Protein AF-A0A497GHK4-F1 (afdb_monomer)

Secondary structure (DSSP, 8-state):
-PPPPHHHHHHHHHHHHHHTSSHHHHHHHHT----HHHHHHHHHHHHHHHHHHHHTT--HHHHHHHHHHHHHHHHHHHTT---HHHHHHHHHHHHTTT--HHHHHHHHHHHH----

Foldseek 3Di:
DDDDDPVSVVVVVVCCCPPPCDPVVVCCVVPDDPPVVVVVVLVVLLVVLVVLCVVVVPDPVLSVLLSVLLVVQLVCVVVVNDDPVVLVVSLVVSVVVVDDSVSSQVSNCVRPVDDD

Sequence (116 aa):
MVKASSAERIEKYDDKRTTSMVVAYKRRVEERRPNLEALGARAELDSKVAGILTSHNVSSAKRIDYHNFARYIEKRKREGTLTPDIIEAAKAHWTALNCDEAILDEIIQAITGAQG

Solvent-accessible surface area (backbone atoms only — not comparable to full-atom values): 6868 Å² total; per-residue (Å²): 135,84,77,77,50,74,64,61,52,49,55,55,49,53,48,46,54,69,77,62,42,57,67,65,41,47,50,54,59,75,68,51,72,77,62,60,65,65,51,48,57,48,49,54,50,53,51,54,51,51,50,55,37,55,78,68,67,56,54,78,87,57,46,58,59,56,54,52,49,50,54,52,52,49,51,28,52,76,70,72,66,65,45,70,70,56,50,52,54,49,49,54,58,43,39,74,71,72,45,60,63,70,59,53,50,52,49,49,26,74,72,70,71,52,85,126

Nearest PDB structures (foldseek):
  3j9x-assembly1_A  TM=8.107E-01  e=2.528E-03  Sulfolobus islandicus rod-shaped virus 2

Structure (mmCIF, N/CA/C/O backbone):
data_AF-A0A497GHK4-F1
#
_entry.id   AF-A0A497GHK4-F1
#
loop_
_atom_site.group_PDB
_atom_site.id
_atom_site.type_symbol
_atom_site.label_atom_id
_atom_site.label_alt_id
_atom_site.label_comp_id
_atom_site.label_asym_id
_atom_site.label_entity_id
_atom_site.label_seq_id
_atom_site.pdbx_PDB_ins_code
_atom_site.Cartn_x
_atom_site.Cartn_y
_atom_site.Cartn_z
_atom_site.occupancy
_atom_site.B_iso_or_equiv
_atom_site.auth_seq_id
_atom_site.auth_comp_id
_atom_site.auth_asym_id
_atom_site.auth_atom_id
_atom_site.pdbx_PDB_model_num
ATOM 1 N N . MET A 1 1 ? -5.747 -8.790 -35.799 1.00 48.56 1 MET A N 1
ATOM 2 C CA . MET A 1 1 ? -4.495 -9.064 -35.057 1.00 48.56 1 MET A CA 1
ATOM 3 C C . MET A 1 1 ? -4.567 -10.480 -34.506 1.00 48.56 1 MET A C 1
ATOM 5 O O . MET A 1 1 ? -5.349 -10.721 -33.594 1.00 48.56 1 MET A O 1
ATOM 9 N N . VAL A 1 2 ? -3.828 -11.421 -35.095 1.00 49.88 2 VAL A N 1
ATOM 10 C CA . VAL A 1 2 ? -3.742 -12.801 -34.590 1.00 49.88 2 VAL A CA 1
ATOM 11 C C . VAL A 1 2 ? -2.888 -12.765 -33.321 1.00 49.88 2 VAL A C 1
ATOM 13 O O . VAL A 1 2 ? -1.764 -12.266 -33.351 1.00 49.88 2 VAL A O 1
ATOM 16 N N . LYS A 1 3 ? -3.440 -13.191 -32.179 1.00 53.28 3 LYS A N 1
ATOM 17 C CA . LYS A 1 3 ? -2.660 -13.316 -30.940 1.00 53.28 3 LYS A CA 1
ATOM 18 C C . LYS A 1 3 ? -1.651 -14.446 -31.150 1.00 53.28 3 LYS A C 1
ATOM 20 O O . LYS A 1 3 ? -2.074 -15.564 -31.422 1.00 53.28 3 LYS A O 1
ATOM 25 N N . ALA A 1 4 ? -0.358 -14.141 -31.026 1.00 58.97 4 ALA A N 1
ATOM 26 C CA . ALA A 1 4 ? 0.700 -15.149 -31.053 1.00 58.97 4 ALA A CA 1
ATOM 27 C C . ALA A 1 4 ? 0.374 -16.269 -30.056 1.00 58.97 4 ALA A C 1
ATOM 29 O O . ALA A 1 4 ? -0.040 -15.999 -28.919 1.00 58.97 4 ALA A O 1
ATOM 30 N N . SER A 1 5 ? 0.531 -17.506 -30.504 1.00 72.94 5 SER A N 1
ATOM 31 C CA . SER A 1 5 ? 0.296 -18.705 -29.711 1.00 72.94 5 SER A CA 1
ATOM 32 C C . SER A 1 5 ? 1.223 -18.745 -28.489 1.00 72.94 5 SER A C 1
ATOM 34 O O . SER A 1 5 ? 2.274 -18.101 -28.445 1.00 72.94 5 SER A O 1
ATOM 36 N N . SER A 1 6 ? 0.846 -19.508 -27.460 1.00 71.12 6 SER A N 1
ATOM 37 C CA . SER A 1 6 ? 1.683 -19.673 -26.264 1.00 71.12 6 SER A CA 1
ATOM 38 C C . SER A 1 6 ? 3.085 -20.197 -26.599 1.00 71.12 6 SER A C 1
ATOM 40 O O . SER A 1 6 ? 4.041 -19.784 -25.950 1.00 71.12 6 SER A O 1
ATOM 42 N N . ALA A 1 7 ? 3.219 -21.028 -27.640 1.00 75.19 7 ALA A N 1
ATOM 43 C CA . ALA A 1 7 ? 4.500 -21.550 -28.116 1.00 75.19 7 ALA A CA 1
ATOM 44 C C . ALA A 1 7 ? 5.397 -20.445 -28.699 1.00 75.19 7 ALA A C 1
ATOM 46 O O . ALA A 1 7 ? 6.530 -20.287 -28.255 1.00 75.19 7 ALA A O 1
ATOM 47 N N . GLU A 1 8 ? 4.859 -19.594 -29.579 1.00 73.81 8 GLU A N 1
ATOM 48 C CA . GLU A 1 8 ? 5.597 -18.450 -30.148 1.00 73.81 8 GLU A CA 1
ATOM 49 C C . GLU A 1 8 ? 6.015 -17.435 -29.072 1.00 73.81 8 GLU A C 1
ATOM 51 O O . GLU A 1 8 ? 7.023 -16.738 -29.195 1.00 73.81 8 GLU A O 1
ATOM 56 N N . ARG A 1 9 ? 5.243 -17.328 -27.983 1.00 73.19 9 ARG A N 1
ATOM 57 C CA . ARG A 1 9 ? 5.625 -16.499 -26.835 1.00 73.19 9 ARG A CA 1
ATOM 58 C C . ARG A 1 9 ? 6.785 -17.111 -26.057 1.00 73.19 9 ARG A C 1
ATOM 60 O O . ARG A 1 9 ? 7.665 -16.355 -25.661 1.00 73.19 9 ARG A O 1
ATOM 67 N N . ILE A 1 10 ? 6.774 -18.423 -25.825 1.00 77.88 10 ILE A N 1
ATOM 68 C CA . ILE A 1 10 ? 7.835 -19.137 -25.098 1.00 77.88 10 ILE A CA 1
ATOM 69 C C . ILE A 1 10 ? 9.155 -19.034 -25.867 1.00 77.88 10 ILE A C 1
ATOM 71 O O . ILE A 1 10 ? 10.134 -18.544 -25.312 1.00 77.88 10 ILE A O 1
ATOM 75 N N . GLU A 1 11 ? 9.144 -19.354 -27.161 1.00 78.75 11 GLU A N 1
ATOM 76 C CA . GLU A 1 11 ? 10.325 -19.302 -28.034 1.00 78.75 11 GLU A CA 1
ATOM 77 C C . GLU A 1 11 ? 10.935 -17.891 -28.087 1.00 78.75 11 GLU A C 1
ATOM 79 O O . GLU A 1 11 ? 12.126 -17.698 -27.856 1.00 78.75 11 GLU A O 1
ATOM 84 N N . LYS A 1 12 ? 10.093 -16.858 -28.226 1.00 75.25 12 LYS A N 1
ATOM 85 C CA . LYS A 1 12 ? 10.537 -15.456 -28.170 1.00 75.25 12 LYS A CA 1
ATOM 86 C C . LYS A 1 12 ? 11.168 -15.067 -26.826 1.00 75.25 12 LYS A C 1
ATOM 88 O O . LYS A 1 12 ? 12.028 -14.181 -26.786 1.00 75.25 12 LYS A O 1
ATOM 93 N N . TYR A 1 13 ? 10.694 -15.630 -25.714 1.00 70.94 13 TYR A N 1
ATOM 94 C CA . TYR A 1 13 ? 11.255 -15.360 -24.386 1.00 70.94 13 TYR A CA 1
ATOM 95 C C . TYR A 1 13 ? 12.601 -16.061 -24.190 1.00 70.94 13 TYR A C 1
ATOM 97 O O . TYR A 1 13 ? 13.520 -15.435 -23.654 1.00 70.94 13 TYR A O 1
ATOM 105 N N . ASP A 1 14 ? 12.733 -17.299 -24.659 1.00 71.81 14 ASP A N 1
ATOM 106 C CA .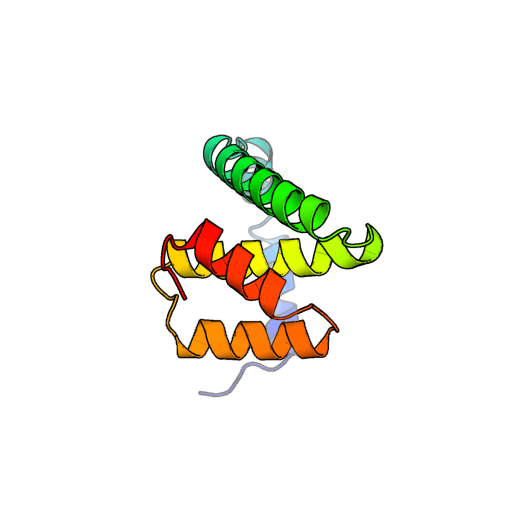 ASP A 1 14 ? 13.977 -18.067 -24.583 1.00 71.81 14 ASP A CA 1
ATOM 107 C C . ASP A 1 14 ? 15.071 -17.475 -25.482 1.00 71.81 14 ASP A C 1
ATOM 109 O O . ASP A 1 14 ? 16.207 -17.298 -25.029 1.00 71.81 14 ASP A O 1
ATOM 113 N N . ASP A 1 15 ? 14.724 -17.012 -26.685 1.00 68.88 15 ASP A N 1
ATOM 114 C CA . ASP A 1 15 ? 15.647 -16.273 -27.553 1.00 68.88 15 ASP A CA 1
ATOM 115 C C . ASP A 1 15 ? 16.125 -14.979 -26.890 1.00 68.88 15 ASP A C 1
ATOM 117 O O . ASP A 1 15 ? 17.324 -14.731 -26.760 1.00 68.88 15 ASP A O 1
ATOM 121 N N . LYS A 1 16 ? 15.210 -14.158 -26.353 1.00 66.00 16 LYS A N 1
ATOM 122 C CA . LYS A 1 16 ? 15.598 -12.931 -25.634 1.00 66.00 16 LYS A CA 1
ATOM 123 C C . LYS A 1 16 ? 16.543 -13.216 -24.470 1.00 66.00 16 LYS A C 1
ATOM 125 O O . LYS A 1 16 ? 17.504 -12.462 -24.272 1.00 66.00 16 LYS A O 1
ATOM 130 N N . ARG A 1 17 ? 16.274 -14.282 -23.712 1.00 62.53 17 ARG A N 1
ATOM 131 C CA . ARG A 1 17 ? 17.084 -14.708 -22.568 1.00 62.53 17 ARG A CA 1
ATOM 132 C C . ARG A 1 17 ? 18.503 -15.099 -22.992 1.00 62.53 17 ARG A C 1
ATOM 134 O O . ARG A 1 17 ? 19.451 -14.779 -22.277 1.00 62.53 17 ARG A O 1
ATOM 141 N N . THR A 1 18 ? 18.643 -15.722 -24.158 1.00 60.75 18 THR A N 1
ATOM 142 C CA . THR A 1 18 ? 19.908 -16.276 -24.658 1.00 60.75 18 THR A CA 1
ATOM 143 C C . THR A 1 18 ? 20.74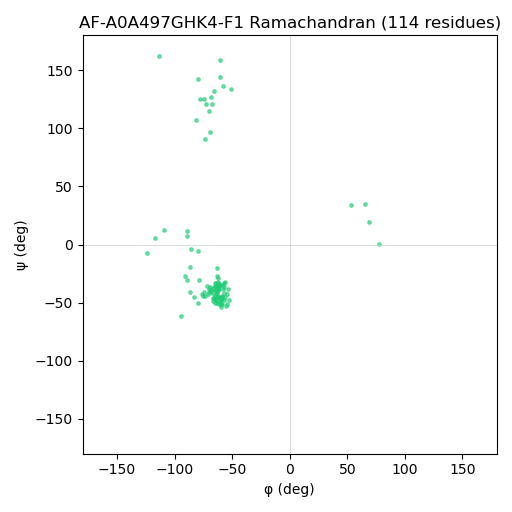4 -15.237 -25.412 1.00 60.75 18 THR A C 1
ATOM 145 O O . THR A 1 18 ? 21.950 -15.143 -25.192 1.00 60.75 18 THR A O 1
ATOM 148 N N . THR A 1 19 ? 20.126 -14.389 -26.241 1.00 58.56 19 THR A N 1
ATOM 149 C CA . THR A 1 19 ? 20.849 -13.472 -27.145 1.00 58.56 19 THR A CA 1
ATOM 150 C C . THR A 1 19 ? 21.135 -12.094 -26.537 1.00 58.56 19 THR A C 1
ATOM 152 O O . THR A 1 19 ? 22.101 -11.443 -26.924 1.00 58.56 19 THR A O 1
ATOM 155 N N . SER A 1 20 ? 20.317 -11.611 -25.589 1.00 57.75 20 SER A N 1
ATOM 156 C CA . SER A 1 20 ? 20.366 -10.202 -25.134 1.00 57.75 20 SER A CA 1
ATOM 157 C C . SER A 1 20 ? 20.569 -9.997 -23.626 1.00 57.75 20 SER A C 1
ATOM 159 O O . SER A 1 20 ? 20.780 -8.871 -23.171 1.00 57.75 20 SER A O 1
ATOM 161 N N . MET A 1 21 ? 20.539 -11.074 -22.836 1.00 55.41 21 MET A N 1
ATOM 162 C CA . MET A 1 21 ? 20.302 -10.995 -21.390 1.00 55.41 21 MET A CA 1
ATOM 163 C C . MET A 1 21 ? 21.442 -11.470 -20.490 1.00 55.41 21 MET A C 1
ATOM 165 O O . MET A 1 21 ? 21.263 -11.489 -19.278 1.00 55.41 21 MET A O 1
ATOM 169 N N . VAL A 1 22 ? 22.615 -11.825 -21.014 1.00 59.56 22 VAL A N 1
ATOM 170 C CA . VAL A 1 22 ? 23.708 -12.258 -20.126 1.00 59.56 22 VAL A CA 1
ATOM 171 C C . VAL A 1 22 ? 24.623 -11.091 -19.782 1.00 59.56 22 VAL A C 1
ATOM 173 O O . VAL A 1 22 ? 24.666 -10.694 -18.628 1.00 59.56 22 VAL A O 1
ATOM 176 N N . VAL A 1 23 ? 25.295 -10.458 -20.744 1.00 60.78 23 VAL A N 1
ATOM 177 C CA . VAL A 1 23 ? 2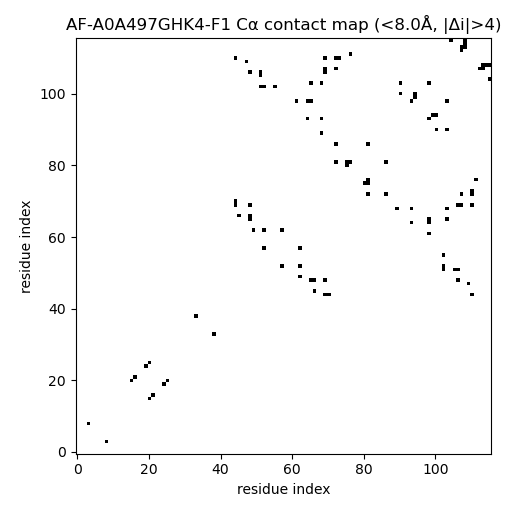6.327 -9.455 -20.410 1.00 60.78 23 VAL A CA 1
ATOM 178 C C . VAL A 1 23 ? 25.728 -8.091 -20.043 1.00 60.78 23 VAL A C 1
ATOM 180 O O . VAL A 1 23 ? 26.039 -7.545 -18.988 1.00 60.78 23 VAL A O 1
ATOM 183 N N . ALA A 1 24 ? 24.823 -7.550 -20.865 1.00 58.88 24 ALA A N 1
ATOM 184 C CA . ALA A 1 24 ? 24.228 -6.230 -20.625 1.00 58.88 24 ALA A CA 1
ATOM 185 C C . ALA A 1 24 ? 23.291 -6.209 -19.404 1.00 58.88 24 ALA A C 1
ATOM 187 O O . ALA A 1 24 ? 23.259 -5.231 -18.661 1.00 58.88 24 ALA A O 1
ATOM 188 N N . TYR A 1 25 ? 22.544 -7.291 -19.172 1.00 62.56 25 TYR A N 1
ATOM 189 C CA . TYR A 1 25 ? 21.681 -7.422 -17.997 1.00 62.56 25 TYR A CA 1
ATOM 190 C C . TYR A 1 25 ? 22.490 -7.676 -16.724 1.00 62.56 25 TYR A C 1
ATOM 192 O O . TYR A 1 25 ? 22.227 -7.013 -15.729 1.00 62.56 25 TYR A O 1
ATOM 200 N N . LYS A 1 26 ? 23.500 -8.561 -16.750 1.00 66.94 26 LYS A N 1
ATOM 201 C CA . LYS A 1 26 ? 24.373 -8.801 -15.591 1.00 66.94 26 LYS A CA 1
ATOM 202 C C . LYS A 1 26 ? 25.093 -7.521 -15.178 1.00 66.94 26 LYS A C 1
ATOM 204 O O . LYS A 1 26 ? 24.984 -7.135 -14.023 1.00 66.94 26 LYS A O 1
ATOM 209 N N . ARG A 1 27 ? 25.659 -6.782 -16.138 1.00 65.44 27 ARG A N 1
ATOM 210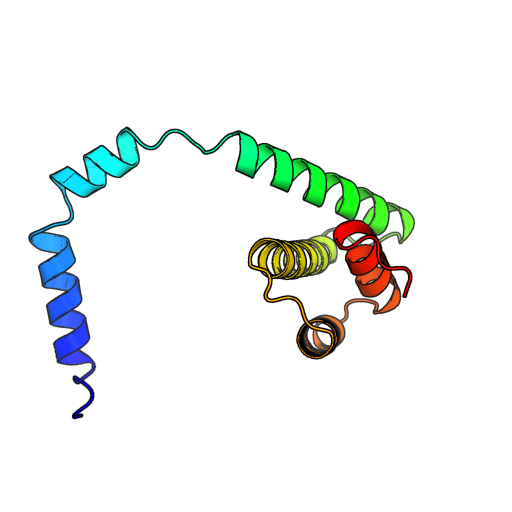 C CA . ARG A 1 27 ? 26.250 -5.459 -15.895 1.00 65.44 27 ARG A CA 1
ATOM 211 C C . ARG A 1 27 ? 25.237 -4.464 -15.327 1.00 65.44 27 ARG A C 1
ATOM 213 O O . ARG A 1 27 ? 25.506 -3.830 -14.319 1.00 65.44 27 ARG A O 1
ATOM 220 N N . ARG A 1 28 ? 24.035 -4.371 -15.913 1.00 64.31 28 ARG A N 1
ATOM 221 C CA . ARG A 1 28 ? 22.969 -3.483 -15.416 1.00 64.31 28 ARG A CA 1
ATOM 222 C C . ARG A 1 28 ? 22.513 -3.855 -14.001 1.00 64.31 28 ARG A C 1
ATOM 224 O O . ARG A 1 28 ? 22.124 -2.961 -13.266 1.00 64.31 28 ARG A O 1
ATOM 231 N N . VAL A 1 29 ? 22.509 -5.138 -13.634 1.00 65.56 29 VAL A N 1
ATOM 232 C CA . VAL A 1 29 ? 22.153 -5.621 -12.289 1.00 65.56 29 VAL A CA 1
ATOM 233 C C . VAL A 1 29 ? 23.287 -5.361 -11.295 1.00 65.56 29 VAL A C 1
ATOM 235 O O . VAL A 1 29 ? 23.011 -4.867 -10.208 1.00 65.56 29 VAL A O 1
ATOM 238 N N . GLU A 1 30 ? 24.537 -5.633 -11.672 1.00 70.75 30 GLU A N 1
ATOM 239 C CA . GLU A 1 30 ? 25.734 -5.409 -10.845 1.00 70.75 30 GLU A CA 1
ATOM 240 C C . GLU A 1 30 ? 25.998 -3.915 -10.599 1.00 70.75 30 GLU A C 1
ATOM 242 O O . GLU A 1 30 ? 26.363 -3.520 -9.496 1.00 70.75 30 GLU A O 1
ATOM 247 N N . GLU A 1 31 ? 25.748 -3.062 -11.594 1.00 71.31 31 GLU A N 1
ATOM 248 C CA . GLU A 1 31 ? 25.890 -1.604 -11.493 1.00 71.31 31 GLU A CA 1
ATOM 249 C C . GLU A 1 31 ? 24.631 -0.923 -10.921 1.00 71.31 31 GLU A C 1
ATOM 251 O O . GLU A 1 31 ? 24.626 0.294 -10.699 1.00 71.31 31 GLU A O 1
ATOM 256 N N . ARG A 1 32 ? 23.548 -1.677 -10.662 1.00 68.25 32 ARG A N 1
ATOM 257 C CA . ARG A 1 32 ? 22.303 -1.122 -10.121 1.00 68.25 32 ARG A CA 1
ATOM 258 C C . ARG A 1 32 ? 22.521 -0.686 -8.682 1.00 68.25 32 ARG A C 1
ATOM 260 O O . ARG A 1 32 ? 22.374 -1.462 -7.742 1.00 68.25 32 ARG A O 1
ATOM 267 N N . ARG A 1 33 ? 22.790 0.602 -8.496 1.00 72.25 33 ARG A N 1
ATOM 268 C CA . ARG A 1 33 ? 22.732 1.203 -7.167 1.00 72.25 33 ARG A CA 1
ATOM 269 C C . ARG A 1 33 ? 21.280 1.167 -6.67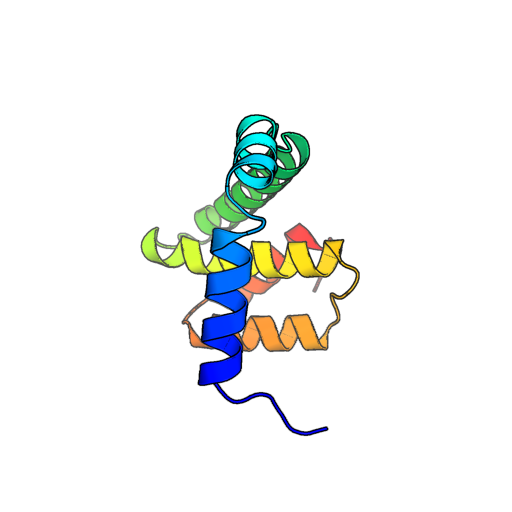7 1.00 72.25 33 ARG A C 1
ATOM 271 O O . ARG A 1 33 ? 20.374 1.510 -7.446 1.00 72.25 33 ARG A O 1
ATOM 278 N N . PRO A 1 34 ? 21.026 0.721 -5.436 1.00 71.25 34 PRO A N 1
ATOM 279 C CA . PRO A 1 34 ? 19.692 0.788 -4.868 1.00 71.25 34 PRO A CA 1
ATOM 280 C C . PRO A 1 34 ? 19.233 2.247 -4.864 1.00 71.25 34 PRO A C 1
ATOM 282 O O . PRO A 1 34 ? 20.001 3.149 -4.533 1.00 71.25 34 PRO A O 1
ATOM 285 N N . ASN A 1 35 ? 17.980 2.482 -5.249 1.00 79.62 35 ASN A N 1
ATOM 286 C CA . ASN A 1 35 ? 17.383 3.802 -5.111 1.00 79.62 35 ASN A CA 1
ATOM 287 C C . ASN A 1 35 ? 17.081 4.023 -3.620 1.00 79.62 35 ASN A C 1
ATOM 289 O O . ASN A 1 35 ? 16.030 3.609 -3.129 1.00 79.62 35 ASN A O 1
ATOM 293 N N . LEU A 1 36 ? 18.053 4.594 -2.904 1.00 81.81 36 LEU A N 1
ATOM 294 C CA . LEU A 1 36 ? 18.000 4.797 -1.456 1.00 81.81 36 LEU A CA 1
ATOM 295 C C . LEU A 1 36 ? 16.840 5.707 -1.045 1.00 81.81 36 LEU A C 1
ATOM 297 O O . LEU A 1 36 ? 16.199 5.436 -0.036 1.00 81.81 36 LEU A O 1
ATOM 301 N N . GLU A 1 37 ? 16.512 6.718 -1.849 1.00 79.62 37 GLU A N 1
ATOM 302 C CA . GLU A 1 37 ? 15.373 7.606 -1.591 1.00 79.62 37 GLU 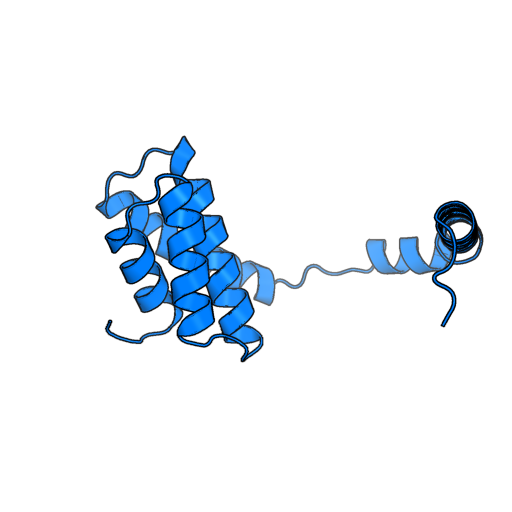A CA 1
ATOM 303 C C . GLU A 1 37 ? 14.047 6.847 -1.661 1.00 79.62 37 GLU A C 1
ATOM 305 O O . GLU A 1 37 ? 13.223 6.940 -0.755 1.00 79.62 37 GLU A O 1
ATOM 310 N N . ALA A 1 38 ? 13.860 6.017 -2.693 1.00 77.69 38 ALA A N 1
ATOM 311 C CA . ALA A 1 38 ? 12.658 5.196 -2.817 1.00 77.69 38 ALA A CA 1
ATOM 312 C C . ALA A 1 38 ? 12.539 4.154 -1.689 1.00 77.69 38 ALA A C 1
ATOM 314 O O . ALA A 1 38 ? 11.430 3.818 -1.272 1.00 77.69 38 ALA A O 1
ATOM 315 N N . LEU A 1 39 ? 13.668 3.635 -1.193 1.00 80.38 39 LEU A N 1
ATOM 316 C CA . LEU A 1 39 ? 13.692 2.742 -0.032 1.00 80.38 39 LEU A CA 1
ATOM 317 C C . LEU A 1 39 ? 13.360 3.488 1.266 1.00 80.38 39 LEU A C 1
ATOM 319 O O . LEU A 1 39 ? 12.588 2.964 2.065 1.00 80.38 39 LEU A O 1
ATOM 323 N N . GLY A 1 40 ? 13.882 4.704 1.446 1.00 84.56 40 GLY A N 1
ATOM 324 C CA . GLY A 1 40 ? 13.581 5.572 2.586 1.00 84.56 40 GLY A CA 1
ATOM 325 C C . GLY A 1 40 ? 12.100 5.938 2.651 1.00 84.56 40 GLY A C 1
ATOM 326 O O . GLY A 1 40 ? 11.447 5.657 3.650 1.00 84.56 40 GLY A O 1
ATOM 327 N N . ALA A 1 41 ? 11.534 6.431 1.546 1.00 83.94 41 ALA A N 1
ATOM 328 C CA . ALA A 1 41 ? 10.111 6.767 1.461 1.00 83.94 41 ALA A CA 1
ATOM 329 C C . ALA A 1 41 ? 9.206 5.558 1.761 1.00 83.94 41 ALA A C 1
ATOM 331 O O . ALA A 1 41 ? 8.182 5.675 2.437 1.00 83.94 41 ALA A O 1
ATOM 332 N N . ARG A 1 42 ? 9.604 4.362 1.307 1.00 85.94 42 ARG A N 1
ATOM 333 C CA . ARG A 1 42 ? 8.884 3.125 1.623 1.00 85.94 42 ARG A CA 1
ATOM 334 C C . ARG A 1 42 ? 8.987 2.756 3.103 1.00 85.94 42 ARG A C 1
ATOM 336 O O . ARG A 1 42 ? 7.988 2.338 3.680 1.00 85.94 42 ARG A O 1
ATOM 343 N N . ALA A 1 43 ? 10.164 2.896 3.707 1.00 89.75 43 ALA A N 1
ATOM 344 C CA . ALA A 1 43 ? 10.361 2.626 5.127 1.00 89.75 43 ALA A CA 1
ATOM 345 C C . ALA A 1 43 ? 9.552 3.594 6.005 1.00 89.75 43 ALA A C 1
ATOM 347 O O . ALA A 1 43 ? 8.958 3.171 6.994 1.00 89.75 43 ALA A O 1
ATOM 348 N N . GLU A 1 44 ? 9.462 4.868 5.619 1.00 90.50 44 GLU A N 1
ATOM 349 C CA . GLU A 1 44 ? 8.621 5.856 6.299 1.00 90.50 44 GLU A CA 1
ATOM 350 C C . GLU A 1 44 ? 7.134 5.494 6.229 1.00 90.50 44 GLU A C 1
ATOM 352 O O . GLU A 1 44 ? 6.443 5.547 7.248 1.00 90.50 44 GLU A O 1
ATOM 357 N N . LEU A 1 45 ? 6.641 5.086 5.053 1.00 92.31 45 LEU A N 1
ATOM 358 C CA . LEU A 1 45 ? 5.269 4.599 4.897 1.00 92.31 45 LEU A CA 1
ATOM 359 C C . LEU A 1 45 ? 5.011 3.378 5.786 1.00 92.31 45 LEU A C 1
ATOM 361 O O . LEU A 1 45 ? 4.040 3.361 6.541 1.00 92.31 45 LEU A O 1
ATOM 365 N N . ASP A 1 46 ? 5.880 2.368 5.708 1.00 93.19 46 ASP A N 1
ATOM 366 C CA . ASP A 1 46 ? 5.728 1.139 6.484 1.00 93.19 46 ASP A CA 1
ATOM 367 C C . ASP A 1 46 ? 5.779 1.436 7.998 1.00 93.19 46 ASP A C 1
ATOM 369 O O . ASP A 1 46 ? 5.004 0.853 8.751 1.00 93.19 46 ASP A O 1
ATOM 373 N N . SER A 1 47 ? 6.601 2.392 8.445 1.00 93.81 47 SER A N 1
ATOM 374 C CA . SER A 1 47 ? 6.649 2.842 9.845 1.00 93.81 47 SER A CA 1
ATOM 375 C C . SER A 1 47 ? 5.338 3.497 10.298 1.00 93.81 47 SER A C 1
ATOM 377 O O . SER A 1 47 ? 4.783 3.125 11.334 1.00 93.81 47 SER A O 1
ATOM 379 N N . LYS A 1 48 ? 4.777 4.414 9.494 1.00 94.31 48 LYS A N 1
ATOM 380 C CA . LYS A 1 48 ? 3.482 5.057 9.789 1.00 94.31 48 LYS A CA 1
ATOM 381 C C . LYS A 1 48 ? 2.355 4.032 9.900 1.00 94.31 48 LYS A C 1
ATOM 383 O O . LYS A 1 48 ? 1.605 4.041 10.873 1.00 94.31 48 LYS A O 1
ATOM 388 N N . VAL A 1 49 ? 2.275 3.114 8.936 1.00 96.00 49 VAL A N 1
ATOM 389 C CA . VAL A 1 49 ? 1.267 2.044 8.931 1.00 96.00 49 VAL A CA 1
ATOM 390 C C . VAL A 1 49 ? 1.459 1.123 10.134 1.00 96.00 49 VAL A C 1
ATOM 392 O O . VAL A 1 49 ? 0.489 0.789 10.804 1.00 96.00 49 VAL A O 1
ATOM 395 N N . ALA A 1 50 ? 2.697 0.760 10.482 1.00 95.31 50 ALA A N 1
ATOM 396 C CA . ALA A 1 50 ? 2.966 -0.055 11.666 1.00 95.31 50 ALA A CA 1
ATOM 397 C C . ALA A 1 50 ? 2.487 0.615 12.969 1.00 95.31 50 ALA A C 1
ATOM 399 O O . ALA A 1 50 ? 2.017 -0.088 13.867 1.00 95.31 50 ALA A O 1
ATOM 400 N N . GLY A 1 51 ? 2.568 1.948 13.058 1.00 94.94 51 GLY A N 1
ATOM 401 C CA . GLY A 1 51 ? 1.992 2.738 14.148 1.00 94.94 51 GLY A CA 1
ATOM 402 C C . GLY A 1 51 ? 0.476 2.558 14.260 1.00 94.94 51 GLY A C 1
ATOM 403 O O . GLY A 1 51 ? 0.001 2.121 15.305 1.00 94.94 51 GLY A O 1
ATOM 404 N N . ILE A 1 52 ? -0.259 2.782 13.164 1.00 96.00 52 ILE A N 1
ATOM 405 C CA . ILE A 1 52 ? -1.722 2.585 13.084 1.00 96.00 52 ILE A CA 1
ATOM 406 C C . ILE A 1 52 ? -2.094 1.160 13.518 1.00 96.00 52 ILE A C 1
ATOM 408 O O . ILE A 1 52 ? -2.895 0.949 14.425 1.00 96.00 52 ILE A O 1
ATOM 412 N N . LEU A 1 53 ? -1.441 0.153 12.932 1.00 96.69 53 LEU A N 1
ATOM 413 C CA . LEU A 1 53 ? -1.715 -1.257 13.225 1.00 96.69 53 LEU A CA 1
ATOM 414 C C . LEU A 1 53 ? -1.415 -1.643 14.677 1.00 96.69 53 LEU A C 1
ATOM 416 O O . LEU A 1 53 ? -2.003 -2.589 15.202 1.00 96.69 53 LEU A O 1
ATOM 420 N N . THR A 1 54 ? -0.488 -0.939 15.323 1.00 96.38 54 THR A N 1
ATOM 421 C CA . THR A 1 54 ? -0.185 -1.133 16.742 1.00 96.38 54 THR A CA 1
ATOM 422 C C . THR A 1 54 ? -1.263 -0.509 17.621 1.00 96.38 54 THR A C 1
ATOM 424 O O . THR A 1 54 ? -1.721 -1.182 18.539 1.00 96.38 54 THR A O 1
ATOM 427 N N . SER A 1 55 ? -1.739 0.697 17.299 1.00 96.06 55 SER A N 1
ATOM 428 C CA . SER A 1 55 ? -2.865 1.338 17.996 1.00 96.06 55 SER A CA 1
ATOM 429 C C . SER A 1 55 ? -4.146 0.497 17.949 1.00 96.06 55 SER A C 1
ATOM 431 O O . SER A 1 55 ? -4.877 0.432 18.933 1.00 96.06 55 SER A O 1
ATOM 433 N N . HIS A 1 56 ? -4.376 -0.209 16.840 1.00 95.44 56 HIS A N 1
ATOM 434 C CA . HIS A 1 56 ? -5.533 -1.093 16.643 1.00 95.44 56 HIS A CA 1
ATOM 435 C C . HIS A 1 56 ? -5.317 -2.547 17.095 1.00 95.44 56 HIS A C 1
ATOM 437 O O . HIS A 1 56 ? -6.158 -3.404 16.841 1.00 95.44 56 HIS A O 1
ATOM 443 N N . ASN A 1 57 ? -4.196 -2.865 17.755 1.00 95.00 57 ASN A N 1
ATOM 444 C CA . ASN A 1 57 ? -3.866 -4.225 18.215 1.00 95.00 57 ASN A CA 1
ATOM 445 C C . ASN A 1 57 ? -3.932 -5.305 17.112 1.00 95.00 57 ASN A C 1
ATOM 447 O O . ASN A 1 57 ? -4.263 -6.466 17.364 1.00 95.00 57 ASN A O 1
ATOM 451 N N . VAL A 1 58 ? -3.582 -4.952 15.873 1.00 94.56 58 VAL A N 1
ATOM 452 C CA . VAL A 1 58 ? -3.620 -5.891 14.747 1.00 94.56 58 VAL A CA 1
ATOM 453 C C . VAL A 1 58 ? -2.549 -6.967 14.923 1.00 94.56 58 VAL A C 1
ATOM 455 O O . VAL A 1 58 ? -1.357 -6.668 15.076 1.00 94.56 58 VAL A O 1
ATOM 458 N N . SER A 1 59 ? -2.971 -8.232 14.845 1.00 92.38 59 SER A N 1
ATOM 459 C CA . SER A 1 59 ? -2.081 -9.393 14.947 1.00 92.38 59 SER A CA 1
ATOM 460 C C . SER A 1 59 ? -1.010 -9.405 13.851 1.00 92.38 59 SER A C 1
ATOM 462 O O . SER A 1 59 ? -1.273 -9.056 12.699 1.00 92.38 59 SER A O 1
ATOM 464 N N . SER A 1 60 ? 0.198 -9.868 14.185 1.00 86.88 60 SER A N 1
ATOM 465 C CA . SER A 1 60 ? 1.356 -9.861 13.278 1.00 86.88 60 SER A CA 1
ATOM 466 C C . SER A 1 60 ? 1.087 -10.529 11.928 1.00 86.88 60 SER A C 1
ATOM 468 O O . SER A 1 60 ? 1.532 -10.022 10.902 1.00 86.88 60 SER A O 1
ATOM 470 N N . ALA A 1 61 ? 0.319 -11.624 11.913 1.00 89.94 61 ALA A N 1
ATOM 471 C CA . ALA A 1 61 ? -0.028 -12.342 10.687 1.00 89.94 61 ALA A CA 1
ATOM 472 C C . ALA A 1 61 ? -0.880 -11.496 9.726 1.00 89.94 61 ALA A C 1
ATOM 474 O O . ALA A 1 61 ? -0.724 -11.612 8.515 1.00 89.94 61 ALA A O 1
ATOM 475 N N . LYS A 1 62 ? -1.743 -10.620 10.255 1.00 92.00 62 LYS A N 1
ATOM 476 C CA . LYS A 1 62 ? -2.629 -9.759 9.460 1.00 92.00 62 LYS A CA 1
ATOM 477 C C . LYS A 1 62 ? -1.998 -8.443 9.030 1.00 92.00 62 LYS A C 1
ATOM 479 O O . LYS A 1 62 ? -2.447 -7.847 8.058 1.00 92.00 62 LYS A O 1
ATOM 484 N N . ARG A 1 63 ? -0.925 -7.998 9.689 1.00 94.56 63 ARG A N 1
ATOM 485 C CA . ARG A 1 63 ? -0.269 -6.719 9.363 1.00 94.56 63 ARG A CA 1
ATOM 486 C C . ARG A 1 63 ? 0.192 -6.638 7.907 1.00 94.56 63 ARG A C 1
ATOM 488 O O . ARG A 1 63 ? 0.150 -5.562 7.317 1.00 94.56 63 ARG A O 1
ATOM 495 N N . ILE A 1 64 ? 0.607 -7.761 7.314 1.00 94.44 64 ILE A N 1
ATOM 496 C CA . ILE A 1 64 ? 1.102 -7.781 5.932 1.00 94.44 64 ILE A CA 1
ATOM 497 C C . ILE A 1 64 ? 0.035 -7.356 4.913 1.00 94.44 64 ILE A C 1
ATOM 499 O O . ILE A 1 64 ? 0.373 -6.671 3.948 1.00 94.44 64 ILE A O 1
ATOM 503 N N . ASP A 1 65 ? -1.234 -7.692 5.155 1.00 96.19 65 ASP A N 1
ATOM 504 C CA . ASP A 1 65 ? -2.349 -7.338 4.274 1.00 96.19 65 ASP A CA 1
ATOM 505 C C . ASP A 1 65 ? -2.530 -5.813 4.238 1.00 96.19 65 ASP A C 1
ATOM 507 O O . ASP A 1 65 ? -2.538 -5.201 3.169 1.00 96.19 65 ASP A O 1
ATOM 511 N N . TYR A 1 66 ? -2.519 -5.171 5.409 1.00 97.31 66 TYR A N 1
ATOM 512 C CA . TYR A 1 66 ? -2.586 -3.713 5.533 1.00 97.31 66 TYR A CA 1
ATOM 513 C C . TYR A 1 66 ? -1.371 -2.998 4.934 1.00 97.31 66 TYR A C 1
ATOM 515 O O . TYR A 1 66 ? -1.524 -1.981 4.258 1.00 97.31 66 TYR A O 1
ATOM 523 N N . HIS A 1 67 ? -0.157 -3.533 5.110 1.00 96.25 67 HIS A N 1
ATOM 524 C CA . HIS A 1 67 ? 1.028 -2.972 4.452 1.00 96.25 67 HIS A CA 1
ATOM 525 C C . HIS A 1 67 ? 0.930 -3.068 2.925 1.00 96.25 67 HIS A C 1
ATOM 527 O O . HIS A 1 67 ? 1.324 -2.143 2.214 1.00 96.25 67 HIS A O 1
ATOM 533 N N . ASN A 1 68 ? 0.407 -4.174 2.395 1.00 95.88 68 ASN A N 1
ATOM 534 C CA . ASN A 1 68 ? 0.226 -4.342 0.956 1.00 95.88 68 ASN A CA 1
ATOM 535 C C . ASN A 1 68 ? -0.852 -3.408 0.403 1.00 95.88 68 ASN A C 1
ATOM 537 O O . ASN A 1 68 ? -0.645 -2.819 -0.660 1.00 95.88 68 ASN A O 1
ATOM 541 N N . PHE A 1 69 ? -1.941 -3.205 1.143 1.00 96.94 69 PHE A N 1
ATOM 542 C CA . PHE A 1 69 ? -2.930 -2.180 0.833 1.00 96.94 69 PHE A CA 1
ATOM 543 C C . PHE A 1 69 ? -2.310 -0.775 0.806 1.00 96.94 69 PHE A C 1
ATOM 545 O O . PHE A 1 69 ? -2.421 -0.077 -0.201 1.00 96.94 69 PHE A O 1
ATOM 552 N N . ALA A 1 70 ? -1.570 -0.388 1.848 1.00 96.56 70 ALA A N 1
ATOM 553 C CA . ALA A 1 70 ? -0.914 0.917 1.921 1.00 96.56 70 ALA A CA 1
ATOM 554 C C . ALA A 1 70 ? 0.027 1.166 0.730 1.00 96.56 70 ALA A C 1
ATOM 556 O O . ALA A 1 70 ? -0.017 2.217 0.093 1.00 96.56 70 ALA A O 1
ATOM 557 N N . ARG A 1 71 ? 0.842 0.167 0.370 1.00 95.00 71 ARG A N 1
ATOM 558 C CA . ARG A 1 71 ? 1.750 0.229 -0.790 1.00 95.00 71 ARG A CA 1
ATOM 559 C C . ARG A 1 71 ? 0.995 0.333 -2.112 1.00 95.00 71 ARG A C 1
ATOM 561 O O . ARG A 1 71 ? 1.467 0.997 -3.0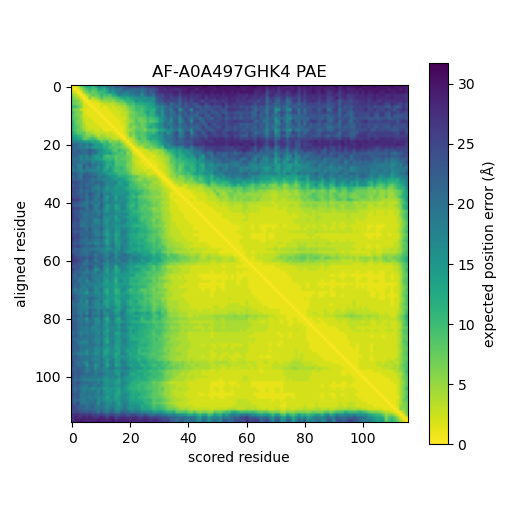33 1.00 95.00 71 ARG A O 1
ATOM 568 N N . TYR A 1 72 ? -0.158 -0.324 -2.227 1.00 95.50 72 TYR A N 1
ATOM 569 C CA . TYR A 1 72 ? -1.016 -0.202 -3.400 1.00 95.50 72 TYR A CA 1
ATOM 570 C C . TYR A 1 72 ? -1.550 1.230 -3.545 1.00 95.50 72 TYR A C 1
ATOM 572 O O . TYR A 1 72 ? -1.431 1.810 -4.625 1.00 95.50 72 TYR A O 1
ATOM 580 N N . ILE A 1 73 ? -2.068 1.821 -2.465 1.00 95.75 73 ILE A N 1
ATOM 581 C CA . ILE A 1 73 ? -2.601 3.191 -2.466 1.00 95.75 73 ILE A CA 1
ATOM 582 C C . ILE A 1 73 ? -1.496 4.223 -2.727 1.00 95.75 73 ILE A C 1
ATOM 584 O O . ILE A 1 73 ? -1.667 5.085 -3.589 1.00 95.75 73 ILE A O 1
ATOM 588 N N . GLU A 1 74 ? -0.341 4.113 -2.062 1.00 94.50 74 GLU A N 1
ATOM 589 C CA . GLU A 1 74 ? 0.801 5.016 -2.284 1.00 94.50 74 GLU A CA 1
ATOM 590 C C . GLU A 1 74 ? 1.270 4.974 -3.738 1.00 94.50 74 GLU A C 1
ATOM 592 O O . GLU A 1 74 ? 1.420 6.025 -4.366 1.00 94.50 74 GLU A O 1
ATOM 597 N N . LYS A 1 75 ? 1.400 3.772 -4.316 1.00 93.25 75 LYS A N 1
ATOM 598 C CA . LYS A 1 75 ? 1.795 3.619 -5.716 1.00 93.25 75 LYS A CA 1
ATOM 599 C C . LYS A 1 75 ? 0.836 4.366 -6.643 1.00 93.25 75 LYS A C 1
ATOM 601 O O . LYS A 1 75 ? 1.294 5.107 -7.510 1.00 93.25 75 LYS A O 1
ATOM 606 N N . ARG A 1 76 ? -0.477 4.195 -6.456 1.00 93.81 76 ARG A N 1
ATOM 607 C CA . ARG A 1 76 ? -1.504 4.865 -7.272 1.00 93.81 76 ARG A CA 1
ATOM 608 C C . ARG A 1 76 ? -1.487 6.379 -7.082 1.00 93.81 76 ARG A C 1
ATOM 610 O O . ARG A 1 76 ? -1.613 7.101 -8.068 1.00 93.81 76 ARG A O 1
ATOM 617 N N . LYS A 1 77 ? -1.275 6.859 -5.850 1.00 92.56 77 LYS A N 1
ATOM 618 C CA . LYS A 1 77 ? -1.110 8.290 -5.551 1.00 92.56 77 LYS A CA 1
ATOM 619 C C . LYS A 1 77 ? 0.082 8.867 -6.310 1.00 92.56 77 LYS A C 1
ATOM 621 O O . LYS A 1 77 ? -0.064 9.862 -7.011 1.00 92.56 77 LYS A O 1
ATOM 626 N N . ARG A 1 78 ? 1.245 8.220 -6.214 1.00 89.94 78 ARG A N 1
ATOM 627 C CA . ARG A 1 78 ? 2.478 8.638 -6.894 1.00 89.94 78 ARG A CA 1
ATOM 628 C C . ARG A 1 78 ? 2.347 8.608 -8.419 1.00 89.94 78 ARG A C 1
ATOM 630 O O . ARG A 1 78 ? 2.921 9.450 -9.096 1.00 89.94 78 ARG A O 1
ATOM 637 N N . GLU A 1 79 ? 1.593 7.651 -8.954 1.00 91.56 79 GLU A N 1
ATOM 638 C CA . GLU A 1 79 ? 1.301 7.538 -10.388 1.00 91.56 79 GLU A CA 1
ATOM 639 C C . GLU A 1 79 ? 0.193 8.500 -10.861 1.00 91.56 79 GLU A C 1
ATOM 641 O O . GLU A 1 79 ? -0.077 8.558 -12.056 1.00 91.56 79 GLU A O 1
ATOM 646 N N . GLY A 1 80 ? -0.462 9.243 -9.957 1.00 91.19 80 GLY A N 1
ATOM 647 C CA . GLY A 1 80 ? -1.568 10.147 -10.294 1.00 91.19 80 GLY A CA 1
ATOM 648 C C . GLY A 1 80 ? -2.845 9.427 -10.745 1.00 91.19 80 GLY A C 1
ATOM 649 O O . GLY A 1 80 ? -3.698 10.027 -11.388 1.00 91.19 80 GLY A O 1
ATOM 650 N N . THR A 1 81 ? -2.977 8.137 -10.428 1.00 94.12 81 THR A N 1
ATOM 651 C CA . THR A 1 81 ? -4.103 7.280 -10.840 1.00 94.12 81 THR A CA 1
ATOM 652 C C . THR A 1 81 ? -5.017 6.911 -9.676 1.00 94.12 81 THR A C 1
ATOM 654 O O . THR A 1 81 ? -5.832 6.003 -9.800 1.00 94.12 81 THR A O 1
ATOM 657 N N . LEU A 1 82 ? -4.873 7.565 -8.522 1.00 93.69 82 LEU A N 1
ATOM 658 C CA . LEU A 1 82 ? -5.738 7.333 -7.371 1.00 93.69 82 LEU A CA 1
ATOM 659 C C . LEU A 1 82 ? -7.047 8.114 -7.541 1.00 93.69 82 LEU A C 1
ATOM 661 O O . LEU A 1 82 ? -7.060 9.334 -7.405 1.00 93.69 82 LEU A O 1
ATOM 665 N N . THR A 1 83 ? -8.134 7.404 -7.831 1.00 93.69 83 THR A N 1
ATOM 666 C CA . THR A 1 83 ? -9.501 7.945 -7.896 1.00 93.69 83 THR A CA 1
ATOM 667 C C . THR A 1 83 ? -10.371 7.348 -6.782 1.00 93.69 83 THR A C 1
ATOM 669 O O . THR A 1 83 ? -10.008 6.294 -6.250 1.00 93.69 83 THR A O 1
ATOM 672 N N . PRO A 1 84 ? -11.519 7.965 -6.438 1.00 92.81 84 PRO A N 1
ATOM 673 C CA . PRO A 1 84 ? -12.464 7.406 -5.466 1.00 92.81 84 PRO A CA 1
ATOM 674 C C . PRO A 1 84 ? -12.874 5.960 -5.785 1.00 92.81 84 PRO A C 1
ATOM 676 O O . PRO A 1 84 ? -12.710 5.093 -4.936 1.00 92.81 84 PRO A O 1
ATOM 679 N N . ASP A 1 85 ? -13.238 5.659 -7.036 1.00 94.25 85 ASP A N 1
ATOM 680 C CA . ASP A 1 85 ? -13.601 4.299 -7.472 1.00 94.25 85 ASP A CA 1
ATOM 681 C C . ASP A 1 85 ? -12.482 3.272 -7.226 1.00 94.25 85 ASP A C 1
ATOM 683 O O . ASP A 1 85 ? -12.726 2.113 -6.889 1.00 94.25 85 ASP A O 1
ATOM 687 N N . ILE A 1 86 ? -11.219 3.685 -7.391 1.00 94.44 86 ILE A N 1
ATOM 688 C CA . ILE A 1 86 ? -10.059 2.822 -7.137 1.00 94.44 86 ILE A CA 1
ATOM 689 C C . ILE A 1 86 ? -9.869 2.596 -5.638 1.00 94.44 86 ILE A C 1
ATOM 691 O O . ILE A 1 86 ? -9.459 1.500 -5.249 1.00 94.44 86 ILE A O 1
ATOM 695 N N . ILE A 1 87 ? -10.146 3.607 -4.813 1.00 94.19 87 ILE A N 1
ATOM 696 C CA . ILE A 1 87 ? -10.115 3.485 -3.355 1.00 94.19 87 ILE A CA 1
ATOM 697 C C . ILE A 1 87 ? -11.209 2.515 -2.902 1.00 94.19 87 ILE A C 1
ATOM 699 O O . ILE A 1 87 ? -10.897 1.559 -2.196 1.00 94.19 87 ILE A O 1
ATOM 703 N N . GLU A 1 88 ? -12.448 2.692 -3.363 1.00 94.19 88 GLU A N 1
ATOM 704 C CA . GLU A 1 88 ? -13.578 1.817 -3.030 1.00 94.19 88 GLU A CA 1
ATOM 705 C C . GLU A 1 88 ? -13.329 0.369 -3.467 1.00 94.19 88 GLU A C 1
ATOM 707 O O . GLU A 1 88 ? -13.468 -0.558 -2.667 1.00 94.19 88 GLU A O 1
ATOM 712 N N . ALA A 1 89 ? -12.869 0.158 -4.704 1.00 95.12 89 ALA A N 1
ATOM 713 C CA . ALA A 1 89 ? -12.546 -1.176 -5.204 1.00 95.12 89 ALA A CA 1
ATOM 714 C C . ALA A 1 89 ? -11.405 -1.836 -4.411 1.00 95.12 89 ALA A C 1
ATOM 716 O O . ALA A 1 89 ? -11.441 -3.039 -4.140 1.00 95.12 89 ALA A O 1
ATOM 717 N N . ALA A 1 90 ? -10.387 -1.060 -4.023 1.00 94.75 90 ALA A N 1
ATOM 718 C CA . ALA A 1 90 ? -9.298 -1.563 -3.198 1.00 94.75 90 ALA A CA 1
ATOM 719 C C . ALA A 1 90 ? -9.789 -1.928 -1.793 1.00 94.75 90 ALA A C 1
ATOM 721 O O . ALA A 1 90 ? -9.473 -3.020 -1.322 1.00 94.75 90 ALA A O 1
ATOM 722 N N . LYS A 1 91 ? -10.588 -1.067 -1.152 1.00 95.81 91 LYS A N 1
ATOM 723 C CA . LYS A 1 91 ? -11.200 -1.356 0.150 1.00 95.81 91 LYS A CA 1
ATOM 724 C C . LYS A 1 91 ? -12.007 -2.648 0.089 1.00 95.81 91 LYS A C 1
ATOM 726 O O . LYS A 1 91 ? -11.697 -3.570 0.832 1.00 95.81 91 LYS A O 1
ATOM 731 N N . ALA A 1 92 ? -12.932 -2.774 -0.864 1.00 94.44 92 ALA A N 1
ATOM 732 C CA . ALA A 1 92 ? -13.763 -3.969 -1.019 1.00 94.44 92 ALA A CA 1
ATOM 733 C C . ALA A 1 92 ? -12.932 -5.261 -1.145 1.00 94.44 92 ALA A C 1
ATOM 735 O O . ALA A 1 92 ? -13.239 -6.268 -0.505 1.00 94.44 92 ALA A O 1
ATOM 736 N N . HIS A 1 93 ? -11.841 -5.225 -1.919 1.00 95.50 93 HIS A N 1
ATOM 737 C CA . HIS A 1 93 ? -10.927 -6.360 -2.054 1.00 95.50 93 HIS A CA 1
ATOM 738 C C . HIS A 1 93 ? -10.263 -6.752 -0.722 1.00 95.50 93 HIS A C 1
ATOM 740 O O . HIS A 1 93 ? -10.191 -7.936 -0.399 1.00 95.50 93 HIS A O 1
ATOM 746 N N . TRP A 1 94 ? -9.771 -5.787 0.060 1.00 95.50 94 TRP A N 1
ATOM 747 C CA . TRP A 1 94 ? -9.086 -6.083 1.325 1.00 95.50 94 TRP A CA 1
ATOM 748 C C . TRP A 1 94 ? -10.052 -6.393 2.471 1.00 95.50 94 TRP A C 1
ATOM 750 O O . TRP A 1 94 ? -9.744 -7.248 3.300 1.00 95.50 94 TRP A O 1
ATOM 760 N N . THR A 1 95 ? -11.250 -5.811 2.477 1.00 94.75 95 THR A N 1
ATOM 761 C CA . THR A 1 95 ? -12.330 -6.206 3.391 1.00 94.75 95 THR A CA 1
ATOM 762 C C . THR A 1 95 ? -12.729 -7.667 3.165 1.00 94.75 95 THR A C 1
ATOM 764 O O . THR A 1 95 ? -12.890 -8.414 4.127 1.00 94.75 95 THR A O 1
ATOM 767 N N . ALA A 1 96 ? -12.763 -8.144 1.913 1.00 94.12 96 ALA A N 1
ATOM 768 C CA . ALA A 1 96 ? -12.978 -9.565 1.610 1.00 94.12 96 ALA A CA 1
ATOM 769 C C . ALA A 1 96 ? -11.856 -10.487 2.140 1.00 94.12 96 ALA A C 1
ATOM 771 O O . ALA A 1 96 ? -12.072 -11.683 2.332 1.00 94.12 96 ALA A O 1
ATOM 772 N N . LEU A 1 97 ? -10.668 -9.941 2.427 1.00 92.25 97 LEU A N 1
ATOM 773 C CA . LEU A 1 97 ? -9.561 -10.638 3.096 1.00 92.25 97 LEU A CA 1
ATOM 774 C C . LEU A 1 97 ? -9.619 -10.521 4.633 1.00 92.25 97 LEU A C 1
ATOM 776 O O . LEU A 1 97 ? -8.689 -10.951 5.328 1.00 92.25 97 LEU A O 1
ATOM 780 N N . ASN A 1 98 ? -10.740 -10.038 5.177 1.00 92.88 98 ASN A N 1
ATOM 781 C CA . ASN A 1 98 ? -10.981 -9.782 6.599 1.00 92.88 98 ASN A CA 1
ATOM 782 C C . ASN A 1 98 ? -10.088 -8.675 7.181 1.00 92.88 98 ASN A C 1
ATOM 784 O O . ASN A 1 98 ? -9.651 -8.773 8.331 1.00 92.88 98 ASN A O 1
ATOM 788 N N . CYS A 1 99 ? -9.771 -7.651 6.386 1.00 94.31 99 CYS A N 1
ATOM 789 C CA . CYS A 1 99 ? -9.263 -6.395 6.926 1.00 94.31 99 CYS A CA 1
ATOM 790 C C . CYS A 1 99 ? -10.427 -5.545 7.454 1.00 94.31 99 CYS A C 1
ATOM 792 O O . CYS A 1 99 ? -11.502 -5.519 6.859 1.00 94.31 99 CYS A O 1
ATOM 794 N N . ASP A 1 100 ? -10.193 -4.850 8.561 1.00 95.69 100 ASP A N 1
ATOM 795 C CA . ASP A 1 100 ? -11.114 -3.891 9.156 1.00 95.69 100 ASP A CA 1
ATOM 796 C C . ASP A 1 100 ? -11.123 -2.611 8.320 1.00 95.69 100 ASP A C 1
ATOM 798 O O . ASP A 1 100 ? -10.077 -2.010 8.057 1.00 95.69 100 ASP A O 1
ATOM 802 N N . GLU A 1 101 ? -12.316 -2.208 7.897 1.00 94.50 101 GLU A N 1
ATOM 803 C CA . GLU A 1 101 ? -12.519 -1.058 7.031 1.00 94.50 101 GLU A CA 1
ATOM 804 C C . GLU A 1 101 ? -12.065 0.259 7.675 1.00 94.50 101 GLU A C 1
ATOM 806 O O . GLU A 1 101 ? -11.453 1.078 6.991 1.00 94.50 101 GLU A O 1
ATOM 811 N N . ALA A 1 102 ? -12.251 0.428 8.988 1.00 95.25 102 ALA A N 1
ATOM 812 C CA . ALA A 1 102 ? -11.848 1.643 9.694 1.00 95.25 102 ALA A CA 1
ATOM 813 C C . ALA A 1 102 ? -10.323 1.826 9.679 1.00 95.25 102 ALA A C 1
ATOM 815 O O . ALA A 1 102 ? -9.815 2.936 9.518 1.00 95.25 102 ALA A O 1
ATOM 816 N N . ILE A 1 103 ? -9.576 0.722 9.777 1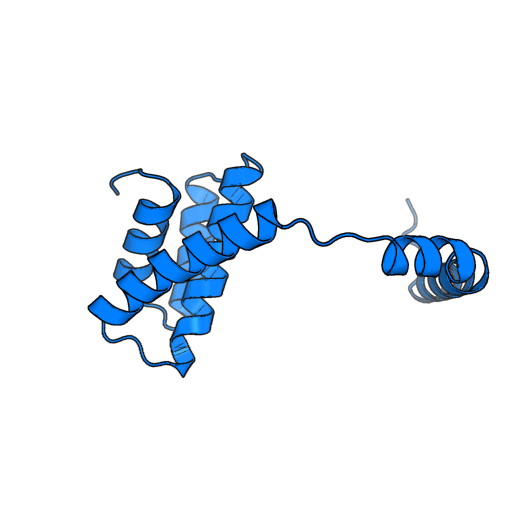.00 96.69 103 ILE A N 1
ATOM 817 C CA . ILE A 1 103 ? -8.111 0.737 9.695 1.00 96.69 103 ILE A CA 1
ATOM 818 C C . ILE A 1 103 ? -7.660 1.058 8.263 1.00 96.69 103 ILE A C 1
ATOM 820 O O . ILE A 1 103 ? -6.679 1.777 8.067 1.00 96.69 103 ILE A O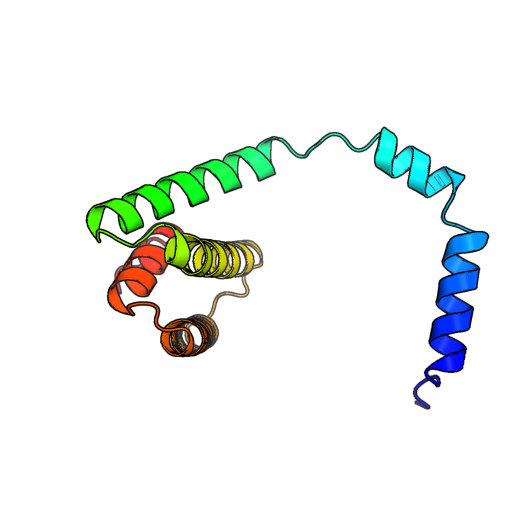 1
ATOM 824 N N . LEU A 1 104 ? -8.361 0.539 7.248 1.00 96.50 104 LEU A N 1
ATOM 825 C CA . LEU A 1 104 ? -8.075 0.866 5.847 1.00 96.50 104 LEU A CA 1
ATOM 826 C C . LEU A 1 104 ? -8.297 2.361 5.570 1.00 96.50 104 LEU A C 1
ATOM 828 O O . LEU A 1 104 ? -7.461 2.978 4.908 1.00 96.50 104 LEU A O 1
ATOM 832 N N . ASP A 1 105 ? -9.362 2.952 6.110 1.00 96.00 105 ASP A N 1
ATOM 833 C CA . ASP A 1 105 ? -9.649 4.384 5.973 1.00 96.00 105 ASP A CA 1
ATOM 834 C C . ASP A 1 105 ? -8.594 5.256 6.655 1.00 96.00 105 ASP A C 1
ATOM 836 O O . ASP A 1 105 ? -8.085 6.200 6.044 1.00 96.00 105 ASP A O 1
ATOM 840 N N . GLU A 1 106 ? -8.159 4.890 7.862 1.00 95.88 106 GLU A N 1
ATOM 841 C CA . GLU A 1 106 ? -7.075 5.597 8.552 1.00 95.88 106 GLU A CA 1
ATOM 842 C C . GLU A 1 106 ? -5.754 5.527 7.763 1.00 95.88 106 GLU A C 1
ATOM 844 O O . GLU A 1 106 ? -5.025 6.517 7.651 1.00 95.88 106 GLU A O 1
ATOM 849 N N . ILE A 1 107 ? -5.459 4.384 7.131 1.00 96.06 107 ILE A N 1
ATOM 850 C CA . ILE A 1 107 ? -4.301 4.241 6.237 1.00 96.06 107 ILE A CA 1
ATOM 851 C C . ILE A 1 107 ? -4.439 5.151 5.006 1.00 96.06 107 ILE A C 1
ATOM 853 O O . ILE A 1 107 ? -3.466 5.810 4.624 1.00 96.06 107 ILE A O 1
ATOM 857 N N . ILE A 1 108 ? -5.618 5.217 4.377 1.00 95.25 108 ILE A N 1
ATOM 858 C CA . ILE A 1 108 ? -5.866 6.116 3.238 1.00 95.25 108 ILE A CA 1
ATOM 859 C C . ILE A 1 108 ? -5.656 7.569 3.663 1.00 95.25 108 ILE A C 1
ATOM 861 O O . ILE A 1 108 ? -4.963 8.310 2.959 1.00 95.25 108 ILE A O 1
ATOM 865 N N . GLN A 1 109 ? -6.195 7.971 4.813 1.00 93.69 109 GLN A N 1
ATOM 866 C CA . GLN A 1 109 ? -6.035 9.314 5.361 1.00 93.69 109 GLN A CA 1
ATOM 867 C C . GLN A 1 109 ? -4.560 9.635 5.628 1.00 93.69 109 GLN A C 1
ATOM 869 O O . GLN A 1 109 ? -4.075 10.687 5.209 1.00 93.69 109 GLN A O 1
ATOM 874 N N . ALA A 1 110 ? -3.807 8.715 6.235 1.00 92.38 110 ALA A N 1
ATOM 875 C CA . ALA A 1 110 ? -2.380 8.894 6.500 1.00 92.38 110 ALA A CA 1
ATOM 876 C C . ALA A 1 110 ? -1.541 9.052 5.216 1.00 92.38 110 ALA A C 1
ATOM 878 O O . ALA A 1 110 ? -0.532 9.763 5.213 1.00 92.38 110 ALA A O 1
ATOM 879 N N . ILE A 1 111 ? -1.942 8.404 4.116 1.00 91.69 111 ILE A N 1
ATOM 880 C CA . ILE A 1 111 ? -1.242 8.481 2.825 1.00 91.69 111 ILE A CA 1
ATOM 881 C C . ILE A 1 111 ? -1.653 9.723 2.038 1.00 91.69 111 ILE A C 1
ATOM 883 O O . ILE A 1 111 ? -0.806 10.388 1.434 1.00 91.69 111 ILE A O 1
ATOM 887 N N . THR A 1 112 ? -2.949 10.012 1.968 1.00 88.25 112 THR A N 1
ATOM 888 C CA . THR A 1 112 ? -3.510 11.038 1.081 1.00 88.25 112 THR A CA 1
ATOM 889 C C . THR A 1 112 ? -3.567 12.411 1.735 1.00 88.25 112 THR A C 1
ATOM 891 O O . THR A 1 112 ? -3.385 13.397 1.025 1.00 88.25 112 THR A O 1
ATOM 894 N N . GLY A 1 113 ? -3.732 12.471 3.058 1.00 78.31 113 GLY A N 1
ATOM 895 C CA . GLY A 1 113 ? -4.048 13.685 3.809 1.00 78.31 113 GLY A CA 1
ATOM 896 C C . GLY A 1 113 ? -5.520 14.100 3.711 1.00 78.31 113 GLY A C 1
ATOM 897 O O . GLY A 1 113 ? -5.890 15.120 4.286 1.00 78.31 113 GLY A O 1
ATOM 898 N N . ALA A 1 114 ? -6.357 13.345 2.990 1.00 62.38 114 ALA A N 1
ATOM 899 C CA . ALA A 1 114 ? -7.786 13.609 2.902 1.00 62.38 114 ALA A CA 1
ATOM 900 C C . ALA A 1 114 ? -8.478 13.102 4.174 1.00 62.38 114 ALA A C 1
ATOM 902 O O . ALA A 1 114 ? -8.313 11.940 4.540 1.00 62.38 114 ALA A O 1
ATOM 903 N N . GLN A 1 115 ? -9.226 13.976 4.854 1.00 47.31 115 GLN A N 1
ATOM 904 C CA . GLN A 1 115 ? -10.194 13.553 5.867 1.00 47.31 115 GLN A CA 1
ATOM 905 C C . GLN A 1 115 ? -11.346 12.869 5.124 1.00 47.31 115 GLN A C 1
ATOM 907 O O . GLN A 1 115 ? -11.979 13.509 4.283 1.00 47.31 115 GLN A O 1
ATOM 912 N N . GLY A 1 116 ? -11.521 11.567 5.361 1.00 42.75 116 GLY A N 1
ATOM 913 C CA . GLY A 1 116 ? -12.731 10.837 4.979 1.00 42.75 116 GLY A CA 1
ATOM 914 C C . GLY A 1 116 ? -13.896 11.233 5.869 1.00 42.75 116 GLY A C 1
ATOM 915 O O . GLY A 1 116 ? -13.638 11.495 7.067 1.00 42.75 116 GLY A O 1
#

pLDDT: mean 83.75, std 14.5, range [42.75, 97.31]

Radius of gyration: 19.82 Å; Cα contacts (8 Å, |Δi|>4): 57; chains: 1; bounding box: 40×35×53 Å

Mean predicted aligned error: 10.37 Å